Protein AF-A0A2V8ZW21-F1 (afdb_monomer_lite)

Foldseek 3Di:
DDDDPVVVLVVLCCLQPHVPDDPVVSCQQQDQDVVCDGPQWRWDADDPPAQNHRFIKTKDWDADPQGWIWIWIARNVVSDIDIDTDRDDDDCVCVVRQVSCVVRVHDGPDDDDDPVNVVVVVVVVVVVVCVVCVPVVVVVVVVVVVVVVVVVVVVVVVVVVVVPDD

Secondary structure (DSSP, 8-state):
----HHHHHHHHHHHHHSTTS-HHHHHHHTS--GGGB-SS-EEEEPPTTSTTTT-EEEEEEEEETTTEEEEEEEETTTTEEEEEEE-S-S--TTHHHHHHHHHTT----PPPPPHHHHHHHHHHHHHHHHHHTHHHHHHHHHHHHHHHHHHHHHHHHHHHHHS---

Structure (mmCIF, N/CA/C/O backbone):
data_AF-A0A2V8ZW21-F1
#
_entry.id   AF-A0A2V8ZW21-F1
#
loop_
_atom_site.group_PDB
_atom_site.id
_atom_site.type_symbol
_atom_site.label_atom_id
_atom_site.label_alt_id
_atom_site.label_comp_id
_atom_site.label_asym_id
_atom_site.label_entity_id
_atom_site.label_seq_id
_atom_site.pdbx_PDB_ins_code
_atom_site.Cartn_x
_atom_site.Cartn_y
_atom_site.Cartn_z
_atom_site.occupancy
_atom_site.B_iso_or_equiv
_atom_site.auth_seq_id
_atom_site.auth_comp_id
_atom_site.auth_asym_id
_atom_site.auth_atom_id
_atom_site.pdbx_PDB_model_num
ATOM 1 N N . MET A 1 1 ? 11.362 -5.529 14.390 1.00 86.69 1 MET A N 1
ATOM 2 C CA . MET A 1 1 ? 10.623 -6.806 14.263 1.00 86.69 1 MET A CA 1
ATOM 3 C C . MET A 1 1 ? 10.886 -7.349 12.868 1.00 86.69 1 MET A C 1
ATOM 5 O O . MET A 1 1 ? 10.946 -6.544 11.949 1.00 86.69 1 MET A O 1
ATOM 9 N N . TYR A 1 2 ? 11.059 -8.662 12.715 1.00 91.88 2 TYR A N 1
ATOM 10 C CA . TYR A 1 2 ? 11.074 -9.330 11.408 1.00 91.88 2 TYR A CA 1
ATOM 11 C C . TYR A 1 2 ? 9.772 -10.111 11.247 1.00 91.88 2 TYR A C 1
ATOM 13 O O . TYR A 1 2 ? 9.274 -10.661 12.228 1.00 91.88 2 TYR A O 1
ATOM 21 N N . SER A 1 3 ? 9.202 -10.111 10.046 1.00 95.31 3 SER A N 1
ATOM 22 C CA . SER A 1 3 ? 7.910 -10.736 9.760 1.00 95.31 3 SER A CA 1
ATOM 23 C C . SER A 1 3 ? 7.779 -11.037 8.262 1.00 95.31 3 SER A C 1
ATOM 25 O O . SER A 1 3 ? 8.655 -10.666 7.476 1.00 95.31 3 SER A O 1
ATOM 27 N N . SER A 1 4 ? 6.694 -11.701 7.874 1.00 96.94 4 SER A N 1
ATOM 28 C CA . SER A 1 4 ? 6.334 -12.024 6.491 1.00 96.94 4 SER A CA 1
ATOM 29 C C . SER A 1 4 ? 4.990 -11.392 6.102 1.00 96.94 4 SER A C 1
ATOM 31 O O . SER A 1 4 ? 4.248 -10.918 6.962 1.00 96.94 4 SER A O 1
ATOM 33 N N . ILE A 1 5 ? 4.643 -11.391 4.807 1.00 96.62 5 ILE A N 1
ATOM 34 C CA . ILE A 1 5 ? 3.313 -10.933 4.354 1.00 96.62 5 ILE A CA 1
ATOM 35 C C . ILE A 1 5 ? 2.206 -11.785 4.992 1.00 96.62 5 ILE A C 1
ATOM 37 O O . ILE A 1 5 ? 1.183 -11.246 5.403 1.00 96.62 5 ILE A O 1
ATOM 41 N N . GLU A 1 6 ? 2.420 -13.097 5.123 1.00 98.00 6 GLU A N 1
ATOM 42 C CA . GLU A 1 6 ? 1.452 -14.015 5.730 1.00 98.00 6 GLU A CA 1
ATOM 43 C C . GLU A 1 6 ? 1.248 -13.728 7.223 1.00 98.00 6 GLU A C 1
ATOM 45 O O . G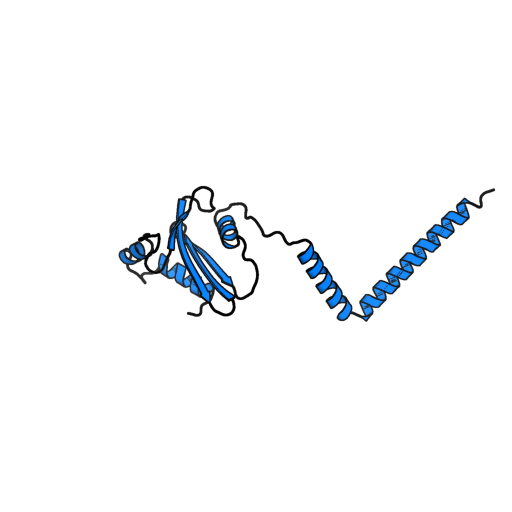LU A 1 6 ? 0.113 -13.688 7.696 1.00 98.00 6 GLU A O 1
ATOM 50 N N . ASP A 1 7 ? 2.327 -13.460 7.959 1.00 98.00 7 ASP A N 1
ATOM 51 C CA . ASP A 1 7 ? 2.244 -13.100 9.377 1.00 98.00 7 ASP A CA 1
ATOM 52 C C . ASP A 1 7 ? 1.548 -11.750 9.577 1.00 98.00 7 ASP A C 1
ATOM 54 O O . ASP A 1 7 ? 0.698 -11.623 10.457 1.00 98.00 7 ASP A O 1
ATOM 58 N N . LEU A 1 8 ? 1.852 -10.752 8.740 1.00 97.12 8 LEU A N 1
ATOM 59 C CA . LEU A 1 8 ? 1.181 -9.449 8.775 1.00 97.12 8 LEU A CA 1
ATOM 60 C C . LEU A 1 8 ? -0.299 -9.551 8.381 1.00 97.12 8 LEU A C 1
ATOM 62 O O . LEU A 1 8 ? -1.138 -8.853 8.952 1.00 97.12 8 LEU A O 1
ATOM 66 N N . TYR A 1 9 ? -0.645 -10.452 7.460 1.00 96.62 9 TYR A N 1
ATOM 67 C CA . TYR A 1 9 ? -2.034 -10.748 7.124 1.00 96.62 9 TYR A CA 1
ATOM 68 C C . TYR A 1 9 ? -2.759 -11.406 8.302 1.00 96.62 9 TYR A C 1
ATOM 70 O O . TYR A 1 9 ? -3.836 -10.959 8.693 1.00 96.62 9 TYR A O 1
ATOM 78 N N . ARG A 1 10 ? -2.150 -12.409 8.946 1.00 95.88 10 ARG A N 1
ATOM 79 C CA . ARG A 1 10 ? -2.690 -13.019 10.173 1.00 95.88 10 ARG A CA 1
ATOM 80 C C . ARG A 1 10 ? -2.824 -12.004 11.301 1.00 95.88 10 ARG A C 1
ATOM 82 O O . ARG A 1 10 ? -3.808 -12.045 12.029 1.00 95.88 10 ARG A O 1
ATOM 89 N N . TRP A 1 11 ? -1.883 -11.073 11.421 1.00 94.56 11 TRP A N 1
ATOM 90 C CA . TRP A 1 11 ? -1.960 -9.962 12.365 1.00 94.56 11 TRP A CA 1
ATOM 91 C C . TRP A 1 11 ? -3.151 -9.039 12.074 1.00 94.56 11 TRP A C 1
ATOM 93 O O . TRP A 1 11 ? -3.892 -8.697 12.994 1.00 94.56 11 TRP A O 1
ATOM 103 N N . ASN A 1 12 ? -3.405 -8.697 10.806 1.00 94.56 12 ASN A N 1
ATOM 104 C CA . ASN A 1 12 ? -4.609 -7.963 10.410 1.00 94.56 12 ASN A CA 1
ATOM 105 C C . ASN A 1 12 ? -5.891 -8.714 10.804 1.00 94.56 12 ASN A C 1
ATOM 107 O O . ASN A 1 12 ? -6.768 -8.135 11.443 1.00 94.56 12 ASN A O 1
ATOM 111 N N . GLN A 1 13 ? -5.967 -10.003 10.464 1.00 93.50 13 GLN A N 1
ATOM 112 C CA . GLN A 1 13 ? -7.111 -10.862 10.780 1.00 93.50 13 GLN A CA 1
ATOM 113 C C . GLN A 1 13 ? -7.327 -10.973 12.295 1.00 93.50 13 GLN A C 1
ATOM 115 O O . GLN A 1 13 ? -8.450 -10.883 12.779 1.00 93.50 13 GLN A O 1
ATOM 120 N N . ALA A 1 14 ? -6.247 -11.088 13.067 1.00 92.69 14 ALA A N 1
ATOM 121 C CA . ALA A 1 14 ? -6.280 -11.098 14.520 1.00 92.69 14 ALA A CA 1
ATOM 122 C C . ALA A 1 14 ? -6.820 -9.777 15.100 1.00 92.69 14 ALA A C 1
ATOM 124 O O . ALA A 1 14 ? -7.658 -9.799 16.002 1.00 92.69 14 ALA A O 1
ATOM 125 N N . LEU A 1 15 ? -6.404 -8.629 14.563 1.00 91.25 15 LEU A N 1
ATOM 126 C CA . LEU A 1 15 ? -6.907 -7.316 14.980 1.00 91.25 15 LEU A CA 1
ATOM 127 C C . LEU A 1 15 ? -8.403 -7.122 14.688 1.00 91.25 15 LEU A C 1
ATOM 129 O O . LEU A 1 15 ? -9.073 -6.409 15.438 1.00 91.25 15 LEU A O 1
ATOM 133 N N . THR A 1 16 ? -8.930 -7.732 13.621 1.00 89.31 16 THR A N 1
ATOM 134 C CA . THR A 1 16 ? -10.347 -7.607 13.240 1.00 89.31 16 THR A CA 1
ATOM 135 C C . THR A 1 16 ? -11.238 -8.659 13.899 1.00 89.31 16 THR A C 1
ATOM 137 O O . THR A 1 16 ? -12.297 -8.313 14.413 1.00 89.31 16 THR A O 1
ATOM 140 N N . HIS A 1 17 ? -10.830 -9.927 13.933 1.00 88.38 17 HIS A N 1
ATOM 141 C CA . HIS A 1 17 ? -11.749 -11.049 14.187 1.00 88.38 17 HIS A CA 1
ATOM 142 C C . HIS A 1 17 ? -11.465 -11.841 15.459 1.00 88.38 17 HIS A C 1
ATOM 144 O O . HIS A 1 17 ? -12.238 -12.728 15.810 1.00 88.38 17 HIS A O 1
ATOM 150 N N . SER A 1 18 ? -10.370 -11.554 16.163 1.00 84.12 18 SER A N 1
ATOM 151 C CA . SER A 1 18 ? -10.038 -12.265 17.398 1.00 84.12 18 SER A CA 1
ATOM 152 C C . SER A 1 18 ? -10.429 -11.488 18.656 1.00 84.12 18 SER A C 1
ATOM 154 O O . SER A 1 18 ? -10.635 -10.275 18.632 1.00 84.12 18 SER A O 1
ATOM 156 N N . ASN A 1 19 ? -10.417 -12.193 19.788 1.00 84.44 19 ASN A N 1
ATOM 157 C CA . ASN A 1 19 ? -10.577 -11.610 21.119 1.00 84.44 19 ASN A CA 1
ATOM 158 C C . ASN A 1 19 ? -9.233 -11.167 21.735 1.00 84.44 19 ASN A C 1
ATOM 160 O O . ASN A 1 19 ? -9.131 -11.064 22.956 1.00 84.44 19 ASN A O 1
ATOM 164 N N . LEU A 1 20 ? -8.190 -10.934 20.919 1.00 87.56 20 LEU A N 1
ATOM 165 C CA . LEU A 1 20 ? -6.885 -10.446 21.399 1.00 87.56 20 LEU A CA 1
ATOM 166 C C . LEU A 1 20 ? -7.005 -9.113 22.142 1.00 87.56 20 LEU A C 1
ATOM 168 O O . LEU A 1 20 ? -6.286 -8.878 23.110 1.00 87.56 20 LEU A O 1
ATOM 172 N N . PHE A 1 21 ? -7.928 -8.259 21.703 1.00 87.38 21 PHE A N 1
ATOM 173 C CA . PHE A 1 21 ? -8.252 -6.999 22.354 1.00 87.38 21 PHE A CA 1
ATOM 174 C C . PHE A 1 21 ? -9.744 -6.955 22.667 1.00 87.38 21 PHE A C 1
ATOM 176 O O . PHE A 1 21 ? -10.562 -7.467 21.901 1.00 87.38 21 PHE A O 1
ATOM 183 N N . SER A 1 22 ? -10.110 -6.308 23.777 1.00 90.81 22 SER A N 1
ATOM 184 C CA . SER A 1 22 ? -11.515 -5.990 24.028 1.00 90.81 22 SER A CA 1
ATOM 185 C C . SER A 1 22 ? -12.050 -5.088 22.914 1.00 90.81 22 SER A C 1
ATOM 187 O O . SER A 1 22 ? -11.302 -4.306 22.319 1.00 90.81 22 SER A O 1
ATOM 189 N N . GLU A 1 23 ? -13.353 -5.155 22.643 1.00 89.25 23 GLU A N 1
ATOM 190 C CA . GLU A 1 23 ? -13.975 -4.302 21.625 1.00 89.25 23 GLU A CA 1
ATOM 191 C C . GLU A 1 23 ? -13.733 -2.810 21.910 1.00 89.25 23 GLU A C 1
ATOM 193 O O . GLU A 1 23 ? -13.465 -2.036 20.992 1.00 89.25 23 GLU A O 1
ATOM 198 N N . GLU A 1 24 ? -13.761 -2.417 23.187 1.00 92.25 24 GLU A N 1
ATOM 199 C CA . GLU A 1 24 ? -13.469 -1.049 23.617 1.00 92.25 24 GLU A CA 1
ATOM 200 C C . GLU A 1 24 ? -12.032 -0.638 23.275 1.00 92.25 24 GLU A C 1
ATOM 202 O O . GLU A 1 24 ? -11.811 0.438 22.717 1.00 92.25 24 GLU A O 1
ATOM 207 N N . LEU A 1 25 ? -11.047 -1.496 23.559 1.00 91.62 25 LEU A N 1
ATOM 208 C CA . LEU A 1 25 ? -9.651 -1.204 23.245 1.00 91.62 25 LEU A CA 1
ATOM 209 C C . LEU A 1 25 ? -9.428 -1.154 21.732 1.00 91.62 25 LEU A C 1
ATOM 211 O O . LEU A 1 25 ? -8.783 -0.230 21.244 1.00 91.62 25 LEU A O 1
ATOM 215 N N . ARG A 1 26 ? -10.023 -2.084 20.979 1.00 89.62 26 ARG A N 1
ATOM 216 C CA . ARG A 1 26 ? -9.969 -2.086 19.513 1.00 89.62 26 ARG A CA 1
ATOM 217 C C . ARG A 1 26 ? -10.543 -0.798 18.925 1.00 89.62 26 ARG A C 1
ATOM 219 O O . ARG A 1 26 ? -9.919 -0.209 18.047 1.00 89.62 26 ARG A O 1
ATOM 226 N N . LYS A 1 27 ? -11.684 -0.321 19.440 1.00 90.31 27 LYS A N 1
ATOM 227 C CA . LYS A 1 27 ? -12.255 0.978 19.047 1.00 90.31 27 LYS A CA 1
ATOM 228 C C . LYS A 1 27 ? -11.280 2.115 19.322 1.00 90.31 27 LYS A C 1
ATOM 230 O O . LYS A 1 27 ? -11.076 2.938 18.439 1.00 90.31 27 LYS A O 1
ATOM 235 N N . LYS A 1 28 ? -10.632 2.147 20.491 1.00 92.31 28 LYS A N 1
ATOM 236 C CA . LYS A 1 28 ? -9.650 3.198 20.798 1.00 92.31 28 LYS A CA 1
ATOM 237 C C . LYS A 1 28 ? -8.424 3.147 19.875 1.00 92.31 28 LYS A C 1
ATOM 239 O O . LYS A 1 28 ? -8.005 4.202 19.421 1.00 92.31 28 LYS A O 1
ATOM 244 N N . ILE A 1 29 ? -7.900 1.958 19.545 1.00 91.44 29 ILE A N 1
ATOM 245 C CA . ILE A 1 29 ? -6.754 1.787 18.621 1.00 91.44 29 ILE A CA 1
ATOM 246 C C . ILE A 1 29 ? -7.045 2.379 17.238 1.00 91.44 29 ILE A C 1
ATOM 248 O O . ILE A 1 29 ? -6.163 2.992 16.642 1.00 91.44 29 ILE A O 1
ATOM 252 N N . PHE A 1 30 ? -8.270 2.211 16.734 1.00 91.31 30 PHE A N 1
ATOM 253 C CA . PHE A 1 30 ? -8.664 2.677 15.400 1.00 91.31 30 PHE A CA 1
ATOM 254 C C . PHE A 1 30 ? -9.544 3.932 15.427 1.00 91.31 30 PHE A C 1
ATOM 256 O O . PHE A 1 30 ? -10.207 4.243 14.444 1.00 91.31 30 PHE A O 1
ATOM 263 N N . THR A 1 31 ? -9.554 4.672 16.537 1.00 91.94 31 THR A N 1
ATOM 264 C CA . THR A 1 31 ? -10.132 6.019 16.577 1.00 91.94 31 THR A CA 1
ATOM 265 C C . THR A 1 31 ? -9.005 7.029 16.347 1.00 91.94 31 THR A C 1
ATOM 267 O O . THR A 1 31 ? -8.009 6.964 17.076 1.00 91.94 31 THR A O 1
ATOM 270 N N . PRO A 1 32 ? -9.128 7.946 15.367 1.00 92.81 32 PRO A N 1
ATOM 271 C CA . PRO A 1 32 ? -8.140 8.997 15.140 1.00 92.81 32 PRO A CA 1
ATOM 272 C C . PRO A 1 32 ? -7.906 9.825 16.407 1.00 92.81 32 PRO A C 1
ATOM 274 O O . PRO A 1 32 ? -8.857 10.299 17.033 1.00 92.81 32 PRO A O 1
ATOM 277 N N . GLY A 1 33 ? -6.639 9.980 16.791 1.00 90.75 33 GLY A N 1
ATOM 278 C CA . GLY A 1 33 ? -6.229 10.893 17.853 1.00 90.75 33 GLY A CA 1
ATOM 279 C C . GLY A 1 33 ? -5.815 12.257 17.302 1.00 90.75 33 GLY A C 1
ATOM 280 O O . GLY A 1 33 ? -6.259 12.691 16.239 1.00 90.75 33 GLY A O 1
ATOM 281 N N . LEU A 1 34 ? -4.951 12.959 18.035 1.00 91.62 34 LEU A N 1
ATOM 282 C CA . LEU A 1 34 ? -4.424 14.249 17.593 1.00 91.62 34 LEU A CA 1
ATOM 283 C C . LEU A 1 34 ? -3.520 14.062 16.363 1.00 91.62 34 LEU A C 1
ATOM 285 O O . LEU A 1 34 ? -2.573 13.280 16.407 1.00 91.62 34 LEU A O 1
ATOM 289 N N . GLY A 1 35 ? -3.796 14.805 15.287 1.00 91.12 35 GLY A N 1
ATOM 290 C CA . GLY A 1 35 ? -3.034 14.700 14.037 1.00 91.12 35 GLY A CA 1
ATOM 291 C C . GLY A 1 35 ? -3.174 13.333 13.366 1.00 91.12 35 GLY A C 1
ATOM 292 O O . GLY A 1 35 ? -2.206 12.840 12.797 1.00 91.12 35 GLY A O 1
ATOM 293 N N . ASP A 1 36 ? -4.345 12.705 13.510 1.00 95.25 36 ASP A N 1
ATOM 294 C CA . ASP A 1 36 ? -4.678 11.377 12.982 1.00 95.25 36 ASP A CA 1
ATOM 295 C C . ASP A 1 36 ? -3.848 10.225 13.572 1.00 95.25 36 ASP A C 1
ATOM 297 O O . ASP A 1 36 ? -4.013 9.070 13.189 1.00 95.25 36 ASP A O 1
ATOM 301 N N . TRP A 1 37 ? -2.988 10.493 14.556 1.00 94.94 37 TRP A N 1
ATOM 302 C CA . TRP A 1 37 ? -2.194 9.472 15.228 1.00 94.94 37 TRP A CA 1
ATOM 303 C C . TRP A 1 37 ? -2.949 8.871 16.412 1.00 94.94 37 TRP A C 1
ATOM 305 O O . TRP A 1 37 ? -3.405 9.584 17.308 1.00 94.94 37 TRP A O 1
ATOM 315 N N . SER A 1 38 ? -3.058 7.547 16.433 1.00 93.94 38 SER A N 1
ATOM 316 C CA . SER A 1 38 ? -3.674 6.775 17.514 1.00 93.94 38 SER A CA 1
ATOM 317 C C . SER A 1 38 ? -2.648 5.849 18.183 1.00 93.94 38 SER A C 1
ATOM 319 O O . SER A 1 38 ? -1.458 6.166 18.239 1.00 93.94 38 SER A O 1
ATOM 321 N N . TYR A 1 39 ? -3.068 4.704 18.724 1.00 93.31 39 TYR A N 1
ATOM 322 C CA . TYR A 1 39 ? -2.184 3.729 19.375 1.00 93.31 39 TYR A CA 1
ATOM 323 C C . TYR A 1 39 ? -1.291 2.981 18.373 1.00 93.31 39 TYR A C 1
ATOM 325 O O . TYR A 1 39 ? -1.464 1.787 18.132 1.00 93.31 39 TYR A O 1
ATOM 333 N N . GLY A 1 40 ? -0.318 3.693 17.801 1.00 91.88 40 GLY A N 1
ATOM 334 C CA . GLY A 1 40 ? 0.619 3.154 16.819 1.00 91.88 40 GLY A CA 1
ATOM 335 C C . GLY A 1 40 ? -0.023 2.927 15.453 1.00 91.88 40 GLY A C 1
ATOM 336 O O . GLY A 1 40 ? 0.305 1.948 14.799 1.00 91.88 40 GLY A O 1
ATOM 337 N N . TRP A 1 41 ? -0.948 3.795 15.046 1.00 95.81 41 TRP A N 1
ATOM 338 C CA . TRP A 1 41 ? -1.556 3.807 13.714 1.00 95.81 41 TRP A CA 1
ATOM 339 C C . TRP A 1 41 ? -1.848 5.250 13.311 1.00 95.81 41 TRP A C 1
ATOM 341 O O . TRP A 1 41 ? -2.318 6.029 14.142 1.00 95.81 41 TRP A O 1
ATOM 351 N N . PHE A 1 42 ? -1.621 5.590 12.044 1.00 96.25 42 PHE A N 1
ATOM 352 C CA . PHE A 1 42 ? -2.236 6.764 11.429 1.00 96.25 42 PHE A CA 1
ATOM 353 C C . PHE A 1 42 ? -3.629 6.369 10.948 1.00 96.25 42 PHE A C 1
ATOM 355 O O . PHE A 1 42 ? -3.758 5.491 10.101 1.00 96.25 42 PHE A O 1
ATOM 362 N N . VAL A 1 43 ? -4.673 6.972 11.502 1.00 96.69 43 VAL A N 1
ATOM 363 C CA . VAL A 1 43 ? -6.063 6.651 11.180 1.00 96.69 43 VAL A CA 1
ATOM 364 C C . VAL A 1 43 ? -6.713 7.864 10.538 1.00 96.69 43 VAL A C 1
ATOM 366 O O . VAL A 1 43 ? -6.943 8.870 11.200 1.00 96.69 43 VAL A O 1
ATOM 369 N N . THR A 1 44 ? -7.036 7.760 9.255 1.00 95.50 44 THR A N 1
ATOM 370 C CA . THR A 1 44 ? -7.602 8.856 8.463 1.00 95.50 44 THR A CA 1
ATOM 371 C C . THR A 1 44 ? -8.869 8.407 7.742 1.00 95.50 44 THR A C 1
ATOM 373 O O . THR A 1 44 ? -9.165 7.215 7.635 1.00 95.50 44 THR A O 1
ATOM 376 N N . ARG A 1 45 ? -9.653 9.370 7.246 1.00 93.94 45 ARG A N 1
ATOM 377 C CA . ARG A 1 45 ? -10.720 9.101 6.276 1.00 93.94 45 ARG A CA 1
ATOM 378 C C . ARG A 1 45 ? -10.218 9.482 4.892 1.00 93.94 45 ARG A C 1
ATOM 380 O O . ARG A 1 45 ? -9.702 10.586 4.717 1.00 93.94 45 ARG A O 1
ATOM 387 N N . ILE A 1 46 ? -10.376 8.588 3.920 1.00 93.00 46 ILE A N 1
ATOM 388 C CA . ILE A 1 46 ? -9.864 8.819 2.569 1.00 93.00 46 ILE A CA 1
ATOM 389 C C . ILE A 1 46 ? -10.558 10.034 1.951 1.00 93.00 46 ILE A C 1
ATOM 391 O O . ILE A 1 46 ? -11.789 10.136 1.933 1.00 93.00 46 ILE A O 1
ATOM 395 N N . ALA A 1 47 ? -9.743 10.953 1.437 1.00 92.75 47 ALA A N 1
ATOM 396 C CA . ALA A 1 47 ? -10.202 12.192 0.834 1.00 92.75 47 ALA A CA 1
ATOM 397 C C . ALA A 1 47 ? -10.977 11.961 -0.473 1.00 92.75 47 ALA A C 1
ATOM 399 O O . ALA A 1 47 ? -10.799 10.968 -1.181 1.00 92.75 47 ALA A O 1
ATOM 400 N N . ARG A 1 48 ? -11.806 12.947 -0.826 1.00 93.56 48 ARG A N 1
ATOM 401 C CA . ARG A 1 48 ? -12.576 12.940 -2.069 1.00 93.56 48 ARG A CA 1
ATOM 402 C C . ARG A 1 48 ? -11.680 12.822 -3.302 1.00 93.56 48 ARG A C 1
ATOM 404 O O . ARG A 1 48 ? -10.661 13.502 -3.401 1.00 93.56 48 ARG A O 1
ATOM 411 N N . GLY A 1 49 ? -12.091 11.989 -4.256 1.00 89.69 49 GLY A N 1
ATOM 412 C CA . GLY A 1 49 ? -11.370 11.749 -5.505 1.00 89.69 49 GLY A CA 1
ATOM 413 C C . GLY A 1 49 ? -10.217 10.745 -5.406 1.00 89.69 49 GLY A C 1
ATOM 414 O O . GLY A 1 49 ? -9.553 10.516 -6.416 1.00 89.69 49 GLY A O 1
ATOM 415 N N . GLN A 1 50 ? -9.977 10.134 -4.241 1.00 90.75 50 GLN A N 1
ATOM 416 C CA . GLN A 1 50 ? -9.024 9.030 -4.094 1.00 90.75 50 GLN A CA 1
ATOM 417 C C . GLN A 1 50 ? -9.732 7.661 -4.111 1.00 90.75 50 GLN A C 1
ATOM 419 O O . GLN A 1 50 ? -10.925 7.580 -3.802 1.00 90.75 50 GLN A O 1
ATOM 424 N N . PRO A 1 51 ? -9.039 6.569 -4.491 1.00 90.94 51 PRO A N 1
ATOM 425 C CA . PRO A 1 51 ? -9.590 5.222 -4.363 1.00 90.94 51 PRO A CA 1
ATOM 426 C C . PRO A 1 51 ? -9.968 4.913 -2.910 1.00 90.94 51 PRO A C 1
ATOM 428 O O . PRO A 1 51 ? -9.167 5.144 -2.013 1.00 90.94 51 PRO A O 1
ATOM 431 N N . GLY A 1 52 ? -11.187 4.417 -2.689 1.00 90.56 52 GLY A N 1
ATOM 432 C CA . GLY A 1 52 ? -11.728 4.196 -1.342 1.00 90.56 52 GLY A CA 1
ATOM 433 C C . GLY A 1 52 ? -12.252 5.461 -0.655 1.00 90.56 52 GLY A C 1
ATOM 434 O O . GLY A 1 52 ? -12.364 5.483 0.565 1.00 90.56 52 GLY A O 1
ATOM 435 N N . GLU A 1 53 ? -12.545 6.526 -1.416 1.00 93.50 53 GLU A N 1
ATOM 436 C CA . GLU A 1 53 ? -13.134 7.775 -0.913 1.00 93.50 53 GLU A CA 1
ATOM 437 C C . GLU A 1 53 ? -14.176 7.540 0.184 1.00 93.50 53 GLU A C 1
ATOM 439 O O . GLU A 1 53 ? -15.140 6.793 0.014 1.00 93.50 53 GLU A O 1
ATOM 444 N N . GLY A 1 54 ? -14.000 8.245 1.300 1.00 92.81 54 GLY A N 1
ATOM 445 C CA . GLY A 1 54 ? -14.917 8.185 2.423 1.00 92.81 54 GLY A CA 1
ATOM 446 C C . GLY A 1 54 ? -14.689 7.004 3.360 1.00 92.81 54 GLY A C 1
ATOM 447 O O . GLY A 1 54 ? -15.177 7.094 4.480 1.00 92.81 54 GLY A O 1
ATOM 448 N N . SER A 1 55 ? -13.926 5.971 2.998 1.00 93.25 55 SER A N 1
ATOM 449 C CA . SER A 1 55 ? -13.606 4.860 3.902 1.00 93.25 55 SER A CA 1
ATOM 450 C C . SER A 1 55 ? -12.590 5.263 4.972 1.00 93.25 55 SER A C 1
ATOM 452 O O . SER A 1 55 ? -11.721 6.115 4.751 1.00 93.25 55 SER A O 1
ATOM 454 N N . MET A 1 56 ? -12.695 4.649 6.152 1.00 93.94 56 MET A N 1
ATOM 455 C CA . MET A 1 56 ? -11.649 4.738 7.175 1.00 93.94 56 MET A CA 1
ATOM 456 C C . MET A 1 56 ? -10.435 3.892 6.773 1.00 93.94 56 MET A C 1
ATOM 458 O O . MET A 1 56 ? -10.568 2.725 6.407 1.00 93.94 56 MET A O 1
ATOM 462 N N . MET A 1 57 ? -9.248 4.471 6.908 1.00 95.38 57 MET A N 1
ATOM 463 C CA . MET A 1 57 ? -7.966 3.837 6.631 1.00 95.38 57 MET A CA 1
ATOM 464 C C . MET A 1 57 ? -7.089 3.899 7.881 1.00 95.38 57 MET A C 1
ATOM 466 O O . MET A 1 57 ? -6.953 4.963 8.480 1.00 95.38 57 MET A O 1
ATOM 470 N N . ALA A 1 58 ? -6.481 2.776 8.266 1.00 96.25 58 ALA A N 1
ATOM 471 C CA . ALA A 1 58 ? -5.478 2.719 9.328 1.00 96.25 58 ALA A CA 1
ATOM 472 C C . ALA A 1 58 ? -4.131 2.252 8.764 1.00 96.25 58 ALA A C 1
ATOM 474 O O . ALA A 1 58 ? -4.023 1.174 8.182 1.00 96.25 58 ALA A O 1
ATOM 475 N N . GLU A 1 59 ? -3.100 3.064 8.955 1.00 95.25 59 GLU A N 1
ATOM 476 C CA . GLU A 1 59 ? -1.803 2.950 8.304 1.00 95.25 59 GLU A CA 1
ATOM 477 C C . GLU A 1 59 ? -0.651 2.817 9.303 1.00 95.25 59 GLU A C 1
ATOM 479 O O . GLU A 1 59 ? -0.598 3.509 10.323 1.00 95.25 59 GLU A O 1
ATOM 484 N N . MET A 1 60 ? 0.318 1.969 8.957 1.00 94.62 60 MET A N 1
ATOM 485 C CA . MET A 1 60 ? 1.643 1.968 9.567 1.00 94.62 60 MET A CA 1
ATOM 486 C C . MET A 1 60 ? 2.728 1.758 8.505 1.00 94.62 60 MET A C 1
ATOM 488 O O . MET A 1 60 ? 2.600 0.900 7.628 1.00 94.62 60 MET A O 1
ATOM 492 N N . ARG A 1 61 ? 3.815 2.527 8.618 1.00 92.12 61 ARG A N 1
ATOM 493 C CA . ARG A 1 61 ? 5.015 2.447 7.774 1.00 92.12 61 ARG A CA 1
ATOM 494 C C . ARG A 1 61 ? 6.239 2.154 8.629 1.00 92.12 61 ARG A C 1
ATOM 496 O O . ARG A 1 61 ? 6.338 2.618 9.762 1.00 92.12 61 ARG A O 1
ATOM 503 N N . GLY A 1 62 ? 7.183 1.410 8.070 1.00 91.00 62 GLY A N 1
ATOM 504 C CA . GLY A 1 62 ? 8.472 1.143 8.688 1.00 91.00 62 GLY A CA 1
ATOM 505 C C . GLY A 1 62 ? 9.592 1.185 7.663 1.00 91.00 62 GLY A C 1
ATOM 506 O O . GLY A 1 62 ? 9.553 0.454 6.676 1.00 91.00 62 GLY A O 1
ATOM 507 N N . ASP A 1 63 ? 10.606 1.996 7.946 1.00 90.25 63 ASP A N 1
ATOM 508 C CA . ASP A 1 63 ? 11.845 2.092 7.179 1.00 90.25 63 ASP A CA 1
ATOM 509 C C . ASP A 1 63 ? 13.007 1.525 7.998 1.00 90.25 63 ASP A C 1
ATOM 511 O O . ASP A 1 63 ? 13.145 1.808 9.192 1.00 90.25 63 ASP A O 1
ATOM 515 N N . MET A 1 64 ? 13.863 0.722 7.365 1.00 89.38 64 MET A N 1
ATOM 516 C CA . MET A 1 64 ? 15.055 0.152 7.994 1.00 89.38 64 MET A CA 1
ATOM 517 C C . MET A 1 64 ? 16.305 0.270 7.104 1.00 89.38 64 MET A C 1
ATOM 519 O O . MET A 1 64 ? 16.202 0.315 5.871 1.00 89.38 64 MET A O 1
ATOM 523 N N . PRO A 1 65 ? 17.513 0.281 7.711 1.00 87.94 65 PRO A N 1
ATOM 524 C CA . PRO A 1 65 ? 18.778 0.265 6.978 1.00 87.94 65 PRO A CA 1
ATOM 525 C C . PRO A 1 65 ? 18.849 -0.876 5.961 1.00 87.94 65 PRO A C 1
ATOM 527 O O . PRO A 1 65 ? 18.338 -1.962 6.208 1.00 87.94 65 PRO A O 1
ATOM 530 N N . GLY A 1 66 ? 19.505 -0.638 4.824 1.00 85.88 66 GLY A N 1
ATOM 531 C CA . GLY A 1 66 ? 19.501 -1.582 3.699 1.00 85.88 66 GLY A CA 1
ATOM 532 C C . GLY A 1 66 ? 18.284 -1.440 2.780 1.00 85.88 66 GLY A C 1
ATOM 533 O O . GLY A 1 66 ? 18.061 -2.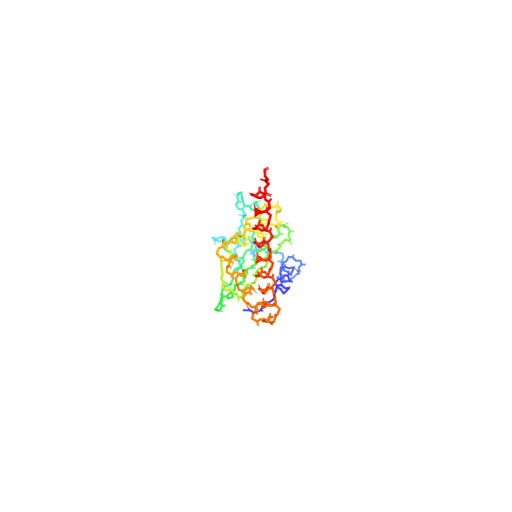302 1.936 1.00 85.88 66 GLY A O 1
ATOM 534 N N . ASN A 1 67 ? 17.528 -0.342 2.918 1.00 87.12 67 ASN A N 1
ATOM 535 C CA . ASN A 1 67 ? 16.366 -0.018 2.090 1.00 87.12 67 ASN A CA 1
ATOM 536 C C . ASN A 1 67 ? 15.252 -1.074 2.188 1.00 87.12 67 ASN A C 1
ATOM 538 O O . ASN A 1 67 ? 14.592 -1.418 1.201 1.00 87.12 67 ASN A O 1
ATOM 542 N N . PHE A 1 68 ? 15.068 -1.589 3.406 1.00 90.62 68 PHE A N 1
ATOM 543 C CA . PHE A 1 68 ? 13.897 -2.373 3.752 1.00 90.62 68 PHE A CA 1
ATOM 544 C C . PHE A 1 68 ? 12.758 -1.424 4.096 1.00 90.62 68 PHE A C 1
ATOM 546 O O . PHE A 1 68 ? 12.905 -0.564 4.963 1.00 90.62 68 PHE A O 1
ATOM 553 N N . PHE A 1 69 ? 11.630 -1.609 3.424 1.00 91.75 69 PHE A N 1
ATOM 554 C CA . PHE A 1 69 ? 10.412 -0.848 3.659 1.00 91.75 69 PHE A CA 1
ATOM 555 C C . PHE A 1 69 ? 9.257 -1.812 3.900 1.00 91.75 69 PHE A C 1
ATOM 557 O O . PHE A 1 69 ? 9.118 -2.818 3.196 1.00 91.75 69 PHE A O 1
ATOM 564 N N . ALA A 1 70 ? 8.442 -1.499 4.899 1.00 93.19 70 ALA A N 1
ATOM 565 C CA . ALA A 1 70 ? 7.226 -2.215 5.227 1.00 93.19 70 ALA A CA 1
ATOM 566 C C . ALA A 1 70 ? 6.068 -1.229 5.336 1.00 93.19 70 ALA A C 1
ATOM 568 O O . ALA A 1 70 ? 6.191 -0.165 5.943 1.00 93.19 70 ALA A O 1
ATOM 569 N N . TRP A 1 71 ? 4.930 -1.617 4.784 1.00 94.00 71 TRP A N 1
ATOM 570 C CA . TRP A 1 71 ? 3.721 -0.820 4.808 1.00 94.00 71 TRP A CA 1
ATOM 571 C C . TRP A 1 71 ? 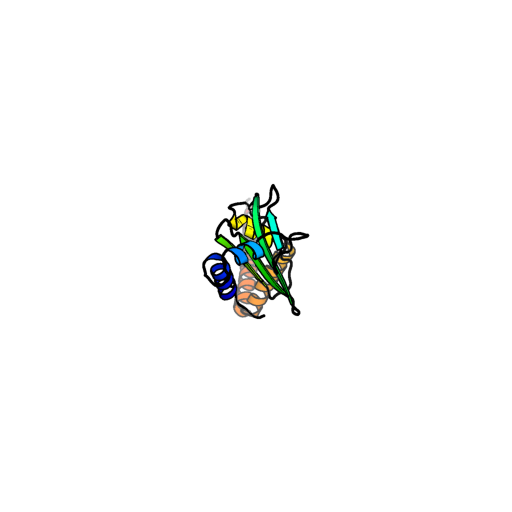2.511 -1.719 4.953 1.00 94.00 71 TRP A C 1
ATOM 573 O O . TRP A 1 71 ? 2.372 -2.709 4.231 1.00 94.00 71 TRP A O 1
ATOM 583 N N . ILE A 1 72 ? 1.653 -1.380 5.907 1.00 96.19 72 ILE A N 1
ATOM 584 C CA . ILE A 1 72 ? 0.376 -2.043 6.124 1.00 96.19 72 ILE A CA 1
ATOM 585 C C . ILE A 1 72 ? -0.721 -0.987 6.155 1.00 96.19 72 ILE A C 1
ATOM 587 O O . ILE A 1 72 ? -0.675 -0.038 6.942 1.00 96.19 72 ILE A O 1
ATOM 591 N N . LEU A 1 73 ? -1.703 -1.178 5.283 1.00 95.81 73 LEU A N 1
ATOM 592 C CA . LEU A 1 73 ? -2.870 -0.330 5.130 1.00 95.81 73 LEU A CA 1
ATOM 593 C C . LEU A 1 73 ? -4.112 -1.168 5.362 1.00 95.81 73 LEU A C 1
ATOM 595 O O . LEU A 1 73 ? -4.373 -2.112 4.621 1.00 95.81 73 LEU A O 1
ATOM 599 N N . ARG A 1 74 ? -4.857 -0.842 6.409 1.00 95.81 74 ARG A N 1
ATOM 600 C CA . ARG A 1 74 ? -6.071 -1.553 6.798 1.00 95.81 74 ARG A CA 1
ATOM 601 C C . ARG A 1 74 ? -7.284 -0.714 6.440 1.00 95.81 74 ARG A C 1
ATOM 603 O O . ARG A 1 74 ? -7.283 0.495 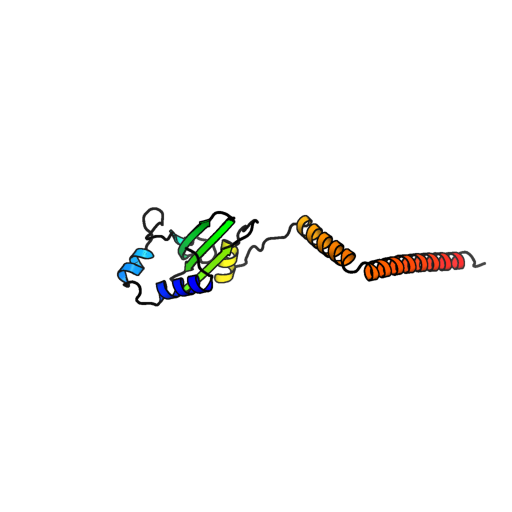6.679 1.00 95.81 74 ARG A O 1
ATOM 610 N N . TYR A 1 75 ? -8.327 -1.390 5.983 1.00 94.62 75 TYR A N 1
ATOM 611 C CA . TYR A 1 75 ? -9.642 -0.836 5.685 1.00 94.62 75 TYR A CA 1
ATOM 612 C C . TYR A 1 75 ? -10.686 -1.553 6.542 1.00 94.62 75 TYR A C 1
ATOM 614 O O . TYR A 1 75 ? -11.337 -2.491 6.082 1.00 94.62 75 TYR A O 1
ATOM 622 N N . PRO A 1 76 ? -10.822 -1.177 7.830 1.00 89.06 76 PRO A N 1
ATOM 623 C CA . PRO A 1 76 ? -11.595 -1.964 8.790 1.00 89.06 76 PRO A CA 1
ATOM 624 C C . PRO A 1 76 ? -13.081 -2.083 8.442 1.00 89.06 76 PRO A C 1
ATOM 626 O O . PRO A 1 76 ? -13.717 -3.052 8.837 1.00 89.06 76 PRO A O 1
ATOM 629 N N . GLU A 1 77 ? -13.635 -1.101 7.728 1.00 88.50 77 GLU A N 1
ATOM 630 C CA . GLU A 1 77 ? -15.038 -1.097 7.300 1.00 88.50 77 GLU A CA 1
ATOM 631 C C . GLU A 1 77 ? -15.315 -2.141 6.202 1.00 88.50 77 GLU A C 1
ATOM 633 O O . GLU A 1 77 ? -16.435 -2.636 6.105 1.00 88.50 77 GLU A O 1
ATOM 638 N N . GLN A 1 78 ? -14.308 -2.470 5.388 1.00 90.88 78 GLN A N 1
ATOM 639 C CA . GLN A 1 78 ? -14.398 -3.408 4.264 1.00 90.88 78 GLN A CA 1
ATOM 640 C C . GLN A 1 78 ? -13.766 -4.776 4.580 1.00 90.88 78 GLN A C 1
ATOM 642 O O . GLN A 1 78 ? -13.944 -5.720 3.822 1.00 90.88 78 GLN A O 1
ATOM 647 N N . ASP A 1 79 ? -13.058 -4.887 5.711 1.00 91.19 79 ASP A N 1
ATOM 648 C CA . ASP A 1 79 ? -12.189 -6.021 6.065 1.00 91.19 79 ASP A CA 1
ATOM 649 C C . ASP A 1 79 ? -11.072 -6.295 5.038 1.00 91.19 79 ASP A C 1
ATOM 651 O O . ASP A 1 79 ? -10.558 -7.407 4.912 1.00 91.19 79 ASP A O 1
ATOM 655 N N . ASP A 1 80 ? -10.638 -5.242 4.345 1.00 94.44 80 ASP A N 1
ATOM 656 C CA . ASP A 1 80 ? -9.556 -5.312 3.370 1.00 94.44 80 ASP A CA 1
ATOM 657 C C . ASP A 1 80 ? -8.216 -4.871 3.969 1.00 94.44 80 ASP A C 1
ATOM 659 O O . ASP A 1 80 ? -8.132 -4.065 4.907 1.00 94.44 80 ASP A O 1
ATOM 663 N N . VAL A 1 81 ? -7.124 -5.380 3.393 1.00 96.62 81 VAL A N 1
ATOM 664 C CA . VAL A 1 81 ? -5.766 -4.992 3.778 1.00 96.62 81 VAL A CA 1
ATOM 665 C C . VAL A 1 81 ? -4.817 -4.994 2.583 1.00 96.62 81 VAL A C 1
ATOM 667 O O . VAL A 1 81 ? -4.788 -5.928 1.783 1.00 96.62 81 VAL A O 1
ATOM 670 N N . ILE A 1 82 ? -3.987 -3.958 2.497 1.00 96.88 82 ILE A N 1
ATOM 671 C CA . ILE A 1 82 ? -2.845 -3.882 1.587 1.00 96.88 82 ILE A CA 1
ATOM 672 C C . ILE A 1 82 ? -1.574 -4.022 2.421 1.00 96.88 82 ILE A C 1
ATOM 674 O O . ILE A 1 82 ? -1.375 -3.298 3.395 1.00 96.88 82 ILE A O 1
ATOM 678 N N . ILE A 1 83 ? -0.702 -4.955 2.035 1.00 96.88 83 ILE A N 1
ATOM 679 C CA . ILE A 1 83 ? 0.587 -5.192 2.693 1.00 96.88 83 ILE A CA 1
ATOM 680 C C . ILE A 1 83 ? 1.681 -5.132 1.633 1.00 96.88 83 ILE A C 1
ATOM 682 O O . ILE A 1 83 ? 1.640 -5.867 0.647 1.00 96.88 83 ILE A O 1
ATOM 686 N N . VAL A 1 84 ? 2.679 -4.278 1.849 1.00 94.31 84 VAL A N 1
ATOM 687 C CA . VAL A 1 84 ? 3.838 -4.134 0.963 1.00 94.31 84 VAL A CA 1
ATOM 688 C C . VAL A 1 84 ? 5.111 -4.318 1.772 1.00 94.31 84 VAL A C 1
ATOM 690 O O . VAL A 1 84 ? 5.351 -3.601 2.740 1.00 94.31 84 VAL A O 1
ATOM 693 N N . LEU A 1 85 ? 5.945 -5.263 1.339 1.00 93.69 85 LEU A N 1
ATOM 694 C CA . LEU A 1 85 ? 7.313 -5.437 1.817 1.00 93.69 85 LEU A CA 1
ATOM 695 C C . LEU A 1 85 ? 8.274 -5.222 0.652 1.00 93.69 85 LEU A C 1
ATOM 697 O O . LEU A 1 85 ? 8.049 -5.718 -0.453 1.00 93.69 85 LEU A O 1
ATOM 701 N N . ARG A 1 86 ? 9.360 -4.498 0.901 1.00 89.44 86 ARG A N 1
ATOM 702 C CA . ARG A 1 86 ? 10.359 -4.152 -0.107 1.00 89.44 86 ARG A CA 1
ATOM 703 C C . ARG A 1 86 ? 11.763 -4.308 0.460 1.00 89.44 86 ARG A C 1
ATOM 705 O O . ARG A 1 86 ? 12.004 -3.975 1.613 1.00 89.44 86 ARG A O 1
ATOM 712 N N . ASN A 1 87 ? 12.681 -4.776 -0.383 1.00 90.56 87 ASN A N 1
ATOM 713 C CA . ASN A 1 87 ? 14.085 -5.035 -0.052 1.00 90.56 87 ASN A CA 1
ATOM 714 C C . ASN A 1 87 ? 15.064 -4.606 -1.170 1.00 90.56 87 ASN A C 1
ATOM 716 O O . ASN A 1 87 ? 16.123 -5.207 -1.330 1.00 90.56 87 ASN A O 1
ATOM 720 N N . GLY A 1 88 ? 14.710 -3.613 -1.991 1.00 83.38 88 GLY A N 1
ATOM 721 C CA . GLY A 1 88 ? 15.524 -3.219 -3.148 1.00 83.38 88 GLY A CA 1
ATOM 722 C C . GLY A 1 88 ? 15.339 -1.762 -3.545 1.00 83.38 88 GLY A C 1
ATOM 723 O O . GLY A 1 88 ? 14.287 -1.186 -3.301 1.00 83.38 88 GLY A O 1
ATOM 724 N N . TYR A 1 89 ? 16.357 -1.141 -4.139 1.00 74.44 89 TYR A N 1
ATOM 725 C CA . TYR A 1 89 ? 16.340 0.264 -4.578 1.00 74.44 89 TYR A CA 1
ATOM 726 C C . TYR A 1 89 ? 15.472 0.475 -5.831 1.00 74.44 89 TYR A C 1
ATOM 728 O O . TYR A 1 89 ? 15.263 -0.451 -6.606 1.00 74.44 89 TYR A O 1
ATOM 736 N N . GLY A 1 90 ? 14.913 1.678 -6.001 1.00 70.12 90 GLY A N 1
ATOM 737 C CA . GLY A 1 90 ? 13.974 1.998 -7.088 1.00 70.12 90 GLY A CA 1
ATOM 738 C C . GLY A 1 90 ? 12.824 2.915 -6.664 1.00 70.12 90 GLY A C 1
ATOM 739 O O . GLY A 1 90 ? 12.532 3.047 -5.474 1.00 70.12 90 GLY A O 1
ATOM 740 N N . SER A 1 91 ? 12.183 3.560 -7.636 1.00 66.69 91 SER A N 1
ATOM 741 C CA . SER A 1 91 ? 10.991 4.370 -7.384 1.00 66.69 91 SER A CA 1
ATOM 742 C C . SER A 1 91 ? 9.782 3.463 -7.163 1.00 66.69 91 SER A C 1
ATOM 744 O O . SER A 1 91 ? 9.491 2.598 -7.986 1.00 66.69 91 SER A O 1
ATOM 746 N N . THR A 1 92 ? 9.068 3.667 -6.060 1.00 67.56 92 THR A N 1
ATOM 747 C CA . THR A 1 92 ? 7.746 3.078 -5.805 1.00 67.56 92 THR A CA 1
ATOM 748 C C . THR A 1 92 ? 6.645 4.065 -6.172 1.00 67.56 92 THR A C 1
ATOM 750 O O . THR A 1 92 ? 5.601 4.084 -5.520 1.00 67.56 92 THR A O 1
ATOM 753 N N . GLU A 1 93 ? 6.895 4.930 -7.165 1.00 67.50 93 GLU A N 1
ATOM 754 C CA . GLU A 1 93 ? 5.982 6.009 -7.531 1.00 67.50 93 GLU A CA 1
ATOM 755 C C . GLU A 1 93 ? 4.559 5.474 -7.650 1.00 67.50 93 GLU A C 1
ATOM 757 O O . GLU A 1 93 ? 4.267 4.598 -8.467 1.00 67.50 93 GLU A O 1
ATOM 762 N N . ARG A 1 94 ? 3.683 5.984 -6.782 1.00 81.12 94 ARG A N 1
ATOM 763 C CA . ARG A 1 94 ? 2.254 5.667 -6.768 1.00 81.12 94 ARG A CA 1
ATOM 764 C C . ARG A 1 94 ? 1.918 4.185 -6.565 1.00 81.12 94 ARG A C 1
ATOM 766 O O . ARG A 1 94 ? 0.759 3.835 -6.748 1.00 81.12 94 ARG A O 1
ATOM 773 N N . LEU A 1 95 ? 2.856 3.323 -6.145 1.00 87.25 95 LEU A N 1
ATOM 774 C CA . LEU A 1 95 ? 2.574 1.907 -5.848 1.00 87.25 95 LEU A CA 1
ATOM 775 C C . LEU A 1 95 ? 1.383 1.788 -4.895 1.00 87.25 95 LEU A C 1
ATOM 777 O O . LEU A 1 95 ? 0.434 1.065 -5.170 1.00 87.25 95 LEU A O 1
ATOM 781 N N . GLU A 1 96 ? 1.422 2.573 -3.824 1.00 84.38 96 GLU A N 1
ATOM 782 C CA . GLU A 1 96 ? 0.372 2.675 -2.818 1.00 84.38 96 GLU A CA 1
ATOM 783 C C . GLU A 1 96 ? -0.986 3.016 -3.441 1.00 84.38 96 GLU A C 1
ATOM 785 O O . GLU A 1 96 ? -1.936 2.247 -3.340 1.00 84.38 96 GLU A O 1
ATOM 790 N N . GLN A 1 97 ? -1.050 4.133 -4.168 1.00 87.00 97 GLN A N 1
ATOM 791 C CA . GLN A 1 97 ? -2.264 4.619 -4.830 1.00 87.00 97 GLN A CA 1
ATOM 792 C C . GLN A 1 97 ? -2.788 3.640 -5.886 1.00 87.00 97 GLN A C 1
ATOM 794 O O . GLN A 1 97 ? -3.995 3.526 -6.068 1.00 87.00 97 GLN A O 1
ATOM 799 N N . ASN A 1 98 ? -1.899 2.928 -6.580 1.00 91.94 98 ASN A N 1
ATOM 800 C CA . ASN A 1 98 ? -2.259 1.943 -7.594 1.00 91.94 98 ASN A CA 1
ATOM 801 C C . ASN A 1 98 ? -2.832 0.669 -6.976 1.00 91.94 98 ASN A C 1
ATOM 803 O O . ASN A 1 98 ? -3.799 0.136 -7.505 1.00 91.94 98 ASN A O 1
ATOM 807 N N . LEU A 1 99 ? -2.271 0.195 -5.860 1.00 94.00 99 LEU A N 1
ATOM 808 C CA . LEU A 1 99 ? -2.833 -0.939 -5.126 1.00 94.00 99 LEU A CA 1
ATOM 809 C C . LEU A 1 99 ? -4.202 -0.585 -4.540 1.00 94.00 99 LEU A C 1
ATOM 811 O O . LEU A 1 99 ? -5.123 -1.384 -4.656 1.00 94.00 99 LEU A O 1
ATOM 815 N N . GLN A 1 100 ? -4.363 0.626 -3.999 1.00 93.06 100 GLN A N 1
ATOM 816 C CA . GLN A 1 100 ? -5.674 1.122 -3.568 1.00 93.06 100 GLN A CA 1
ATOM 817 C C . GLN A 1 100 ? -6.647 1.236 -4.746 1.00 93.06 100 GLN A C 1
ATOM 819 O O . GLN A 1 100 ? -7.802 0.847 -4.626 1.00 93.06 100 GLN A O 1
ATOM 824 N N . ALA A 1 101 ? -6.189 1.729 -5.901 1.00 94.25 101 ALA A N 1
ATOM 825 C CA . ALA A 1 101 ? -7.013 1.788 -7.102 1.00 94.25 101 ALA A CA 1
ATOM 826 C C . ALA A 1 101 ? -7.507 0.398 -7.510 1.00 94.25 101 ALA A C 1
ATOM 828 O O . ALA A 1 101 ? -8.700 0.236 -7.722 1.00 94.25 101 ALA A O 1
ATOM 829 N N . ILE A 1 102 ? -6.627 -0.606 -7.528 1.00 94.88 102 ILE A N 1
ATOM 830 C CA . ILE A 1 102 ? -7.003 -1.995 -7.817 1.00 94.88 102 ILE A CA 1
ATOM 831 C C . ILE A 1 102 ? -7.998 -2.526 -6.778 1.00 94.88 102 ILE A C 1
ATOM 833 O O . ILE A 1 102 ? -8.998 -3.116 -7.164 1.00 94.88 102 ILE A O 1
ATOM 837 N N . LEU A 1 103 ? -7.746 -2.303 -5.483 1.00 95.19 103 LEU A N 1
ATOM 838 C CA . LEU A 1 103 ? -8.615 -2.781 -4.403 1.00 95.19 103 LEU A CA 1
ATOM 839 C C . LEU A 1 103 ? -10.035 -2.200 -4.491 1.00 95.19 103 LEU A C 1
ATOM 841 O O . LEU A 1 103 ? -11.000 -2.900 -4.217 1.00 95.19 103 LEU A O 1
ATOM 845 N N . PHE A 1 104 ? -10.161 -0.931 -4.885 1.00 94.31 104 PHE A N 1
ATOM 846 C CA . PHE A 1 104 ? -11.439 -0.218 -4.975 1.00 94.31 104 PHE A CA 1
ATOM 847 C C . PHE A 1 104 ? -11.976 -0.090 -6.412 1.00 94.31 104 PHE A C 1
ATOM 849 O O . PHE A 1 104 ? -12.716 0.856 -6.700 1.00 94.31 104 PHE A O 1
ATOM 856 N N . ASP A 1 105 ? -11.581 -0.990 -7.320 1.00 94.06 105 ASP A N 1
ATOM 857 C CA . ASP A 1 105 ? -12.041 -1.049 -8.718 1.00 94.06 105 ASP A CA 1
ATOM 858 C C . ASP A 1 105 ? -11.940 0.293 -9.482 1.00 94.06 105 ASP A C 1
ATOM 860 O O . ASP A 1 105 ? -12.805 0.688 -10.269 1.00 94.06 105 ASP A O 1
ATOM 864 N N . ARG A 1 106 ? -10.853 1.033 -9.249 1.00 93.69 106 ARG A N 1
ATOM 865 C CA . ARG A 1 106 ? -10.463 2.251 -9.974 1.00 93.69 106 ARG A CA 1
ATOM 866 C C . ARG A 1 106 ? -9.309 1.965 -10.928 1.00 93.69 106 ARG A C 1
ATOM 868 O O . ARG A 1 106 ? -8.516 1.052 -10.728 1.00 93.69 106 ARG A O 1
ATOM 875 N N . GLU A 1 107 ? -9.166 2.806 -11.947 1.00 92.88 107 GLU A N 1
ATOM 876 C CA . GLU A 1 107 ? -8.078 2.684 -12.918 1.00 92.88 107 GLU A CA 1
ATOM 877 C C . GLU A 1 107 ? -6.711 3.036 -12.283 1.00 92.88 107 GLU A C 1
ATOM 879 O O . GLU A 1 107 ? -6.502 4.181 -11.856 1.00 92.88 107 GLU A O 1
ATOM 884 N N . PRO A 1 108 ? -5.757 2.084 -12.203 1.00 91.88 108 PRO A N 1
ATOM 885 C CA . PRO A 1 108 ? -4.434 2.350 -11.655 1.00 91.88 108 PRO A CA 1
ATOM 886 C C . PRO A 1 108 ? -3.557 3.091 -12.670 1.00 91.88 108 PRO A C 1
ATOM 888 O O . PRO A 1 10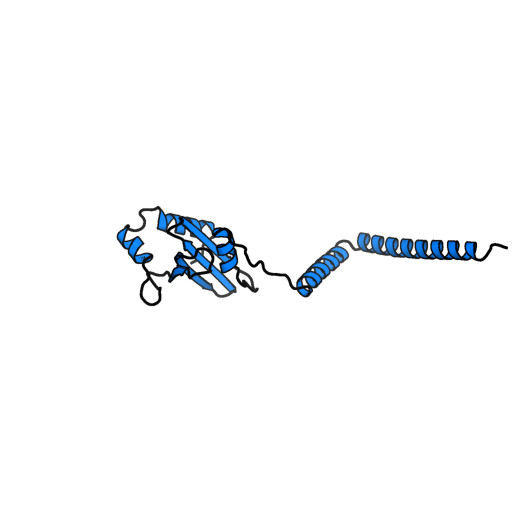8 ? -3.545 2.802 -13.866 1.00 91.88 108 PRO A O 1
ATOM 891 N N . HIS A 1 109 ? -2.726 4.004 -12.178 1.00 86.88 109 HIS A N 1
ATOM 892 C CA . HIS A 1 109 ? -1.713 4.683 -12.979 1.00 86.88 109 HIS A CA 1
ATOM 893 C C . HIS A 1 109 ? -0.438 3.844 -13.021 1.00 86.88 109 HIS A C 1
ATOM 895 O O . HIS A 1 109 ? 0.524 4.104 -12.294 1.00 86.88 109 HIS A O 1
ATOM 901 N N . LEU A 1 110 ? -0.438 2.809 -13.860 1.00 79.88 110 LEU A N 1
ATOM 902 C CA . LEU A 1 110 ? 0.697 1.898 -13.967 1.00 79.88 110 LEU A CA 1
ATOM 903 C C . LEU A 1 110 ? 1.977 2.647 -14.380 1.00 79.88 110 LEU A C 1
ATOM 905 O O . LEU A 1 110 ? 1.934 3.489 -15.286 1.00 79.88 110 LEU A O 1
ATOM 909 N N . PRO A 1 111 ? 3.125 2.338 -13.749 1.00 74.25 111 PRO A N 1
ATOM 910 C CA . PRO A 1 111 ? 4.383 2.975 -14.097 1.00 74.25 111 PRO A CA 1
ATOM 911 C C . PRO A 1 111 ? 4.715 2.688 -15.564 1.00 74.25 111 PRO A C 1
ATOM 913 O O . PRO A 1 111 ? 4.731 1.537 -16.009 1.00 74.25 111 PRO A O 1
ATOM 916 N N . ARG A 1 112 ? 4.991 3.745 -16.330 1.00 73.69 112 ARG A N 1
ATOM 917 C CA . ARG A 1 112 ? 5.495 3.610 -17.699 1.00 73.69 112 ARG A CA 1
ATOM 918 C C . ARG A 1 112 ? 7.000 3.414 -17.639 1.00 73.69 112 ARG A C 1
ATOM 920 O O . ARG A 1 112 ? 7.703 4.207 -17.021 1.00 73.69 112 ARG A O 1
ATOM 927 N N . ARG A 1 113 ? 7.500 2.371 -18.300 1.00 71.44 113 ARG A N 1
ATOM 928 C CA . ARG A 1 113 ? 8.946 2.200 -18.469 1.00 71.44 113 ARG A CA 1
ATOM 929 C C . ARG A 1 113 ? 9.477 3.278 -19.403 1.00 71.44 113 ARG A C 1
ATOM 931 O O . ARG A 1 113 ? 8.867 3.545 -20.440 1.00 71.44 113 ARG A O 1
ATOM 938 N N . SER A 1 114 ? 10.620 3.863 -19.056 1.00 81.38 114 SER A N 1
ATOM 939 C CA . SER A 1 114 ? 11.323 4.750 -19.976 1.00 81.38 114 SER A CA 1
ATOM 940 C C . SER A 1 114 ? 11.758 3.959 -21.217 1.00 81.38 114 SER A C 1
ATOM 942 O O . SER A 1 114 ? 12.181 2.806 -21.082 1.00 81.38 114 SER A O 1
ATOM 944 N N . PRO A 1 115 ? 11.727 4.552 -22.425 1.00 81.00 115 PRO A N 1
ATOM 945 C CA . PRO A 1 115 ? 12.339 3.945 -23.605 1.00 81.00 115 PRO A CA 1
ATOM 946 C C . PRO A 1 115 ? 13.799 3.531 -23.370 1.00 81.00 115 PRO A C 1
ATOM 948 O O . PRO A 1 115 ? 14.239 2.515 -23.903 1.00 81.00 115 PRO A O 1
ATOM 951 N N . LEU A 1 116 ? 14.530 4.278 -22.531 1.00 79.19 116 LEU A N 1
ATOM 952 C CA . LEU A 1 116 ? 15.907 3.957 -22.150 1.00 79.19 116 LEU A CA 1
ATOM 953 C C . LEU A 1 116 ? 15.993 2.675 -21.315 1.00 79.19 116 LEU A C 1
ATOM 955 O O . LEU A 1 116 ? 16.867 1.852 -21.574 1.00 79.19 116 LEU A O 1
ATOM 959 N N . ASP A 1 117 ? 15.066 2.462 -20.379 1.00 80.19 117 ASP A N 1
ATOM 960 C CA . ASP A 1 117 ? 15.028 1.239 -19.565 1.00 80.19 117 ASP A CA 1
ATOM 961 C C . ASP A 1 117 ? 14.707 0.015 -20.427 1.00 80.19 117 ASP A C 1
ATOM 963 O O . ASP A 1 117 ? 15.297 -1.053 -20.259 1.00 80.19 117 ASP A O 1
ATOM 967 N N . ILE A 1 118 ? 13.796 0.174 -21.393 1.00 81.94 118 ILE A N 1
ATOM 968 C CA . ILE A 1 118 ? 13.457 -0.880 -22.355 1.00 81.94 118 ILE A CA 1
ATOM 969 C C . ILE A 1 118 ? 14.678 -1.207 -23.221 1.00 81.94 118 ILE A C 1
ATOM 971 O O . ILE A 1 118 ? 15.032 -2.378 -23.359 1.00 81.94 118 ILE A O 1
ATOM 975 N N . ALA A 1 119 ? 15.347 -0.191 -23.773 1.00 82.75 119 ALA A N 1
ATOM 976 C CA . ALA A 1 119 ? 16.541 -0.375 -24.593 1.00 82.75 119 ALA A CA 1
ATOM 977 C C . ALA A 1 119 ? 17.679 -1.038 -23.805 1.00 82.75 119 ALA A C 1
ATOM 979 O O . ALA A 1 119 ? 18.313 -1.966 -24.309 1.00 82.75 119 ALA A O 1
ATOM 980 N N . ALA A 1 120 ? 17.897 -0.621 -22.555 1.00 78.56 120 ALA A N 1
ATOM 981 C CA . ALA A 1 120 ? 18.876 -1.228 -21.665 1.00 78.56 120 ALA A CA 1
ATOM 982 C C . ALA A 1 120 ? 18.554 -2.704 -21.406 1.00 78.56 120 ALA A C 1
ATOM 984 O O . ALA A 1 120 ? 19.434 -3.547 -21.561 1.00 78.56 120 ALA A O 1
ATOM 985 N N . GLN A 1 121 ? 17.297 -3.042 -21.096 1.00 80.12 121 GLN A N 1
ATOM 986 C CA . GLN A 1 121 ? 16.879 -4.424 -20.857 1.00 80.12 121 GLN A CA 1
ATOM 987 C C . GLN A 1 121 ? 17.046 -5.302 -22.106 1.00 80.12 121 GLN A C 1
ATOM 989 O O . GLN A 1 121 ? 17.602 -6.397 -22.017 1.00 80.12 121 GLN A O 1
ATOM 994 N N . VAL A 1 122 ? 16.608 -4.826 -23.275 1.00 79.50 122 VAL A N 1
ATOM 995 C CA . VAL A 1 122 ? 16.757 -5.553 -24.546 1.00 79.50 122 VAL A CA 1
ATOM 996 C C . VAL A 1 122 ? 18.232 -5.733 -24.898 1.00 79.50 122 VAL A C 1
ATOM 998 O O . VAL A 1 122 ? 18.638 -6.835 -25.270 1.00 79.50 122 VAL A O 1
ATOM 1001 N N . GLY A 1 123 ? 19.049 -4.690 -24.734 1.00 77.62 123 GLY A N 1
ATOM 1002 C CA . GLY A 1 123 ? 20.492 -4.751 -24.953 1.00 77.62 123 GLY A CA 1
ATOM 1003 C C . GLY A 1 123 ? 21.168 -5.780 -24.048 1.00 77.62 123 GLY A C 1
ATOM 1004 O O . GLY A 1 123 ? 21.914 -6.627 -24.535 1.00 77.62 123 GLY A O 1
ATOM 1005 N N . TRP A 1 124 ? 20.846 -5.776 -22.753 1.00 74.38 124 TRP A N 1
ATOM 1006 C CA . TRP A 1 124 ? 21.410 -6.711 -21.773 1.00 74.38 124 TRP A CA 1
ATOM 1007 C C . TRP A 1 124 ? 21.039 -8.169 -22.065 1.00 74.38 124 TRP A C 1
ATOM 1009 O O . TRP A 1 124 ? 21.902 -9.048 -22.050 1.00 74.38 124 TRP A O 1
ATOM 1019 N N . VAL A 1 125 ? 19.767 -8.431 -22.384 1.00 71.56 125 VAL A N 1
ATOM 1020 C CA . VAL A 1 125 ? 19.290 -9.774 -22.752 1.00 71.56 125 VAL A CA 1
ATOM 1021 C C . VAL A 1 125 ? 19.966 -10.255 -24.035 1.00 71.56 125 VAL A C 1
ATOM 1023 O O . VAL A 1 125 ? 20.441 -11.389 -24.088 1.00 71.56 125 VAL A O 1
ATOM 1026 N N . SER A 1 126 ? 20.070 -9.386 -25.043 1.00 77.25 126 SER A N 1
ATOM 1027 C CA . SER A 1 126 ? 20.677 -9.726 -26.333 1.00 77.25 126 SER A CA 1
ATOM 1028 C C . SER A 1 126 ? 22.164 -10.048 -26.188 1.00 77.25 126 SER A C 1
ATOM 1030 O O . SER A 1 126 ? 22.625 -11.062 -26.707 1.00 77.25 126 SER A O 1
ATOM 1032 N N . VAL A 1 127 ? 22.914 -9.238 -25.435 1.00 79.00 127 VAL A N 1
ATOM 1033 C CA . VAL A 1 127 ? 24.348 -9.464 -25.199 1.00 79.00 127 VAL A CA 1
ATOM 1034 C C . VAL A 1 127 ? 24.578 -10.759 -24.423 1.00 79.00 127 VAL A C 1
ATOM 1036 O O . VAL A 1 127 ? 25.380 -11.583 -24.859 1.00 79.00 127 VAL A O 1
ATOM 1039 N N . ASN A 1 128 ? 23.851 -10.997 -23.329 1.00 80.19 128 ASN A N 1
ATOM 1040 C CA . ASN A 1 128 ? 24.014 -12.228 -22.552 1.00 80.19 128 ASN A CA 1
ATOM 1041 C C . ASN A 1 128 ? 23.650 -13.474 -23.359 1.00 80.19 128 ASN A C 1
ATOM 1043 O O . ASN A 1 128 ? 24.347 -14.485 -23.278 1.00 80.19 128 ASN A O 1
ATOM 1047 N N . TRP A 1 129 ? 22.601 -13.404 -24.179 1.00 84.25 129 TRP A N 1
ATOM 1048 C CA . TRP A 1 129 ? 22.229 -14.509 -25.054 1.00 84.25 129 TRP A CA 1
ATOM 1049 C C . TRP A 1 129 ? 23.310 -14.796 -26.104 1.00 84.25 129 TRP A C 1
ATOM 1051 O O . TRP A 1 129 ? 23.676 -15.957 -26.291 1.00 84.25 129 TRP A O 1
ATOM 1061 N N . ILE A 1 130 ? 23.875 -13.755 -26.730 1.00 82.56 130 ILE A N 1
ATOM 1062 C CA . ILE A 1 130 ? 24.984 -13.870 -27.693 1.00 82.56 130 ILE A CA 1
ATOM 1063 C C . ILE A 1 130 ? 26.218 -14.496 -27.036 1.00 82.56 130 ILE A C 1
ATOM 1065 O O . ILE A 1 130 ? 26.836 -15.388 -27.622 1.00 82.56 130 ILE A O 1
ATOM 1069 N N . VAL A 1 131 ? 26.565 -14.053 -25.824 1.00 84.56 131 VAL A N 1
ATOM 1070 C CA . VAL A 1 131 ? 27.707 -14.569 -25.056 1.00 84.56 131 VAL A CA 1
ATOM 1071 C C . VAL A 1 131 ? 27.488 -16.026 -24.647 1.00 84.56 131 VAL A C 1
ATOM 1073 O O . VAL A 1 131 ? 28.419 -16.822 -24.746 1.00 84.56 131 VAL A O 1
ATOM 1076 N N . ALA A 1 132 ? 26.272 -16.403 -24.246 1.00 88.56 132 ALA A N 1
ATOM 1077 C CA . ALA A 1 132 ? 25.935 -17.779 -23.886 1.00 88.56 132 ALA A CA 1
ATOM 1078 C C . ALA A 1 132 ? 25.865 -18.722 -25.105 1.00 88.56 132 ALA A C 1
ATOM 1080 O O . ALA A 1 132 ? 26.180 -19.902 -24.987 1.00 88.56 132 ALA A O 1
ATOM 1081 N N . HIS A 1 133 ? 25.505 -18.210 -26.288 1.00 87.69 133 HIS A N 1
ATOM 1082 C CA . HIS A 1 133 ? 25.271 -19.003 -27.503 1.00 87.69 133 HIS A CA 1
ATOM 1083 C C . HIS A 1 133 ? 26.170 -18.572 -28.671 1.00 87.69 133 HIS A C 1
ATOM 1085 O O . HIS A 1 133 ? 25.697 -18.375 -29.791 1.00 87.69 133 HIS A O 1
ATOM 1091 N N . ARG A 1 134 ? 27.482 -18.440 -28.435 1.00 86.56 134 ARG A N 1
ATOM 1092 C CA . ARG A 1 134 ? 28.459 -17.899 -29.411 1.00 86.56 134 ARG A CA 1
ATOM 1093 C C . ARG A 1 134 ? 28.436 -18.591 -30.776 1.00 86.56 134 ARG A C 1
ATOM 1095 O O . ARG A 1 134 ? 28.611 -17.936 -31.801 1.00 86.56 134 ARG A O 1
ATOM 1102 N N . PHE A 1 135 ? 28.226 -19.908 -30.801 1.00 90.62 135 PHE A N 1
ATOM 1103 C CA . PHE A 1 135 ? 28.144 -20.670 -32.050 1.00 90.62 135 PHE A CA 1
ATOM 1104 C C . PHE A 1 135 ? 26.871 -20.334 -32.841 1.00 90.62 135 PHE A C 1
ATOM 1106 O O . PHE A 1 135 ? 26.939 -20.018 -34.027 1.00 90.62 135 PHE A O 1
ATOM 1113 N N . LEU A 1 136 ? 25.715 -20.342 -32.170 1.00 86.81 136 LEU A N 1
ATOM 1114 C CA . LEU A 1 136 ? 24.420 -20.078 -32.796 1.00 86.81 136 LEU A CA 1
ATOM 1115 C C . LEU A 1 136 ? 24.305 -18.624 -33.269 1.00 86.81 136 LEU A C 1
ATOM 1117 O O . LEU A 1 136 ? 23.827 -18.372 -34.372 1.00 86.81 136 LEU A O 1
ATOM 1121 N N . SER A 1 137 ? 24.794 -17.670 -32.475 1.00 86.19 137 SER A N 1
ATOM 1122 C CA . SER A 1 137 ? 24.824 -16.257 -32.859 1.00 86.19 137 SER A CA 1
ATOM 1123 C C . SER A 1 137 ? 25.725 -16.020 -34.076 1.00 86.19 137 SER A C 1
ATOM 1125 O O . SER A 1 137 ? 25.326 -15.306 -34.994 1.00 86.19 137 SER A O 1
ATOM 1127 N N . SER A 1 138 ? 26.878 -16.694 -34.157 1.00 88.56 138 SER A N 1
ATOM 1128 C CA . SER A 1 138 ? 27.753 -16.643 -35.339 1.00 88.56 138 SER A CA 1
ATOM 1129 C C . SER A 1 138 ? 27.079 -17.225 -36.587 1.00 88.56 138 SER A C 1
ATOM 1131 O O . SER A 1 138 ? 27.157 -16.629 -37.661 1.00 88.56 138 SER A O 1
ATOM 1133 N N . LEU A 1 139 ? 26.367 -18.351 -36.453 1.00 92.81 139 LEU A N 1
ATOM 1134 C CA . LEU A 1 139 ? 25.617 -18.967 -37.553 1.00 92.81 139 LEU A CA 1
ATOM 1135 C C . LEU A 1 139 ? 24.533 -18.023 -38.092 1.00 92.81 139 LEU A C 1
ATOM 1137 O O . LEU A 1 139 ? 24.408 -17.855 -39.304 1.00 92.81 139 LEU A O 1
ATOM 1141 N N . ILE A 1 140 ? 23.781 -17.372 -37.199 1.00 90.06 140 ILE A N 1
ATOM 1142 C CA . ILE A 1 140 ? 22.736 -16.408 -37.569 1.00 90.06 140 ILE A CA 1
ATOM 1143 C C . ILE A 1 140 ? 23.334 -15.238 -38.356 1.00 90.06 140 ILE A C 1
ATOM 1145 O O . ILE A 1 140 ? 22.798 -14.874 -39.400 1.00 90.06 140 ILE A O 1
ATOM 1149 N N . VAL A 1 141 ? 24.466 -14.681 -37.912 1.00 89.12 141 VAL A N 1
ATOM 1150 C CA . VAL A 1 141 ? 25.142 -13.585 -38.628 1.00 89.12 141 VAL A CA 1
ATOM 1151 C C . VAL A 1 141 ? 25.575 -14.026 -40.026 1.00 89.12 141 VAL A C 1
ATOM 1153 O O . VAL A 1 141 ? 25.319 -13.314 -40.996 1.00 89.12 141 VAL A O 1
ATOM 1156 N N . ILE A 1 142 ? 26.167 -15.216 -40.157 1.00 93.50 142 ILE A N 1
ATOM 1157 C CA . ILE A 1 142 ? 26.578 -15.762 -41.459 1.00 93.50 142 ILE A CA 1
ATOM 1158 C C . ILE A 1 142 ? 25.366 -15.936 -42.382 1.00 93.50 142 ILE A C 1
ATOM 1160 O O . ILE A 1 142 ? 25.426 -15.538 -43.544 1.00 93.50 142 ILE A O 1
ATOM 1164 N N . LEU A 1 143 ? 24.256 -16.477 -41.873 1.00 94.06 143 LEU A N 1
ATOM 1165 C CA . LEU A 1 143 ? 23.024 -16.658 -42.644 1.00 94.06 143 LEU A CA 1
ATOM 1166 C C . LEU A 1 143 ? 22.435 -15.320 -43.107 1.00 94.06 143 LEU A C 1
ATOM 1168 O O . LEU A 1 143 ? 22.022 -15.212 -44.260 1.00 94.06 143 LEU A O 1
ATOM 1172 N N . ILE A 1 144 ? 22.445 -14.291 -42.255 1.00 92.00 144 ILE A N 1
ATOM 1173 C CA . ILE A 1 144 ? 21.972 -12.943 -42.606 1.00 92.00 144 ILE A CA 1
ATOM 1174 C C . ILE A 1 144 ? 22.847 -12.323 -43.699 1.00 92.00 144 ILE A C 1
ATOM 1176 O O . ILE A 1 144 ? 22.318 -11.790 -44.677 1.00 92.00 144 ILE A O 1
ATOM 1180 N N . VAL A 1 145 ? 24.174 -12.408 -43.570 1.00 93.19 145 VAL A N 1
ATOM 1181 C CA . VAL A 1 145 ? 25.112 -11.893 -44.581 1.00 93.19 145 VAL A CA 1
ATOM 1182 C C . VAL A 1 145 ? 24.926 -12.630 -45.903 1.00 93.19 145 VAL A C 1
ATOM 1184 O O . VAL A 1 145 ? 24.815 -11.997 -46.954 1.00 93.19 145 VAL A O 1
ATOM 1187 N N . PHE A 1 146 ? 24.828 -13.959 -45.855 1.00 94.88 146 PHE A N 1
ATOM 1188 C CA . PHE A 1 146 ? 24.626 -14.785 -47.038 1.00 94.88 146 PHE A CA 1
ATOM 1189 C C . PHE A 1 146 ? 23.302 -14.457 -47.734 1.00 94.88 146 PHE A C 1
ATOM 1191 O O . PHE A 1 146 ? 23.279 -14.240 -48.946 1.00 94.88 146 PHE A O 1
ATOM 1198 N N . TRP A 1 147 ? 22.209 -14.357 -46.974 1.00 93.06 147 TRP A N 1
ATOM 1199 C CA . TRP A 1 147 ? 20.896 -14.004 -47.507 1.00 93.06 147 TRP A CA 1
ATOM 1200 C C . TRP A 1 147 ? 20.887 -12.600 -48.119 1.00 93.06 147 TRP A C 1
ATOM 1202 O O . TRP A 1 147 ? 20.371 -12.416 -49.220 1.00 93.06 147 TRP A O 1
ATOM 1212 N N . SER A 1 148 ? 21.530 -11.630 -47.465 1.00 89.81 148 SER A N 1
ATOM 1213 C CA . SER A 1 148 ? 21.643 -10.256 -47.970 1.00 89.81 148 SER A CA 1
ATOM 1214 C C . SER A 1 148 ? 22.435 -10.199 -49.278 1.00 89.81 148 SER A C 1
ATOM 1216 O O . SER A 1 148 ? 21.981 -9.606 -50.256 1.00 89.81 148 SER A O 1
ATOM 1218 N N . ALA A 1 149 ? 23.588 -10.872 -49.338 1.00 90.75 149 ALA A N 1
ATOM 1219 C CA . ALA A 1 149 ? 24.404 -10.956 -50.548 1.00 90.75 149 ALA A CA 1
ATOM 1220 C C . ALA A 1 149 ? 23.662 -11.666 -51.693 1.00 90.75 149 ALA A C 1
ATOM 1222 O O . ALA A 1 149 ? 23.698 -11.213 -52.840 1.00 90.75 149 ALA A O 1
ATOM 1223 N N . TRP A 1 150 ? 22.946 -12.752 -51.387 1.00 91.62 150 TRP A N 1
ATOM 1224 C CA . TRP A 1 150 ? 22.112 -13.463 -52.351 1.00 91.62 150 TRP A CA 1
ATOM 1225 C C . TRP A 1 150 ? 20.979 -12.581 -52.891 1.00 91.62 150 TRP A C 1
ATOM 1227 O O . TRP A 1 150 ? 20.787 -12.514 -54.107 1.00 91.62 150 TRP A O 1
ATOM 1237 N N . ALA A 1 151 ? 20.272 -11.855 -52.021 1.00 90.25 151 ALA A N 1
ATOM 1238 C CA . ALA A 1 151 ? 19.191 -10.951 -52.407 1.00 90.25 151 ALA A CA 1
ATOM 1239 C C . ALA A 1 151 ? 19.692 -9.809 -53.311 1.00 90.25 151 ALA A C 1
ATOM 1241 O O . ALA A 1 151 ? 19.081 -9.531 -54.345 1.00 90.25 151 ALA A O 1
ATOM 1242 N N . ILE A 1 152 ? 20.838 -9.204 -52.978 1.00 88.88 152 ILE A N 1
ATOM 1243 C CA . ILE A 1 152 ? 21.488 -8.165 -53.795 1.00 88.88 152 ILE A CA 1
ATOM 1244 C C . ILE A 1 152 ? 21.868 -8.719 -55.172 1.00 88.88 152 ILE A C 1
ATOM 1246 O O . ILE A 1 152 ? 21.533 -8.126 -56.198 1.00 88.88 152 ILE A O 1
ATOM 1250 N N . ARG A 1 153 ? 22.511 -9.893 -55.221 1.00 86.62 153 ARG A N 1
ATOM 1251 C CA . ARG A 1 153 ? 22.911 -10.533 -56.482 1.00 86.62 153 ARG A CA 1
ATOM 1252 C C . ARG A 1 153 ? 21.710 -10.876 -57.360 1.00 86.62 153 ARG A C 1
ATOM 1254 O O . ARG A 1 153 ? 21.762 -10.661 -58.569 1.00 86.62 153 ARG A O 1
ATOM 1261 N N . ARG A 1 154 ? 20.623 -11.375 -56.765 1.00 86.62 154 ARG A N 1
ATOM 1262 C CA . ARG A 1 154 ? 19.377 -11.674 -57.481 1.00 86.62 154 ARG A CA 1
ATOM 1263 C C . ARG A 1 154 ? 18.754 -10.409 -58.074 1.00 86.62 154 ARG A C 1
ATOM 1265 O O . ARG A 1 154 ? 18.327 -10.442 -59.223 1.00 86.62 154 ARG A O 1
ATOM 1272 N N . ARG A 1 155 ? 18.760 -9.297 -57.331 1.00 79.50 155 ARG A N 1
ATOM 1273 C CA . ARG A 1 155 ? 18.239 -8.001 -57.789 1.00 79.50 155 ARG A CA 1
ATOM 1274 C C . ARG A 1 155 ? 19.061 -7.417 -58.947 1.00 79.50 155 ARG A C 1
ATOM 1276 O O . ARG A 1 155 ? 18.488 -7.053 -59.971 1.00 79.50 155 ARG A O 1
ATOM 1283 N N . MET A 1 156 ? 20.392 -7.432 -58.850 1.00 74.75 156 MET A N 1
ATOM 1284 C CA . MET A 1 156 ? 21.275 -6.979 -59.941 1.00 74.75 156 MET A CA 1
ATOM 1285 C C . MET A 1 156 ? 21.163 -7.859 -61.198 1.00 74.75 156 MET A C 1
ATOM 1287 O O . MET A 1 156 ? 21.192 -7.352 -62.320 1.00 74.75 156 MET A O 1
ATOM 1291 N N . GLY A 1 157 ? 20.991 -9.175 -61.025 1.00 70.75 157 GLY A N 1
ATOM 1292 C CA . GLY A 1 157 ? 20.746 -10.109 -62.129 1.00 70.75 157 GLY A CA 1
ATOM 1293 C C . GLY A 1 157 ? 19.408 -9.874 -62.839 1.00 70.75 157 GLY A C 1
ATOM 1294 O O . GLY A 1 157 ? 19.325 -10.021 -64.055 1.00 70.75 157 GLY A O 1
ATOM 1295 N N . SER A 1 158 ? 18.365 -9.459 -62.111 1.00 61.03 158 SER A N 1
ATOM 1296 C CA . SER A 1 158 ? 17.087 -9.069 -62.723 1.00 61.03 158 SER A CA 1
ATOM 1297 C C . SER A 1 158 ? 17.145 -7.726 -63.463 1.00 61.03 158 SER A C 1
ATOM 1299 O O . SER A 1 158 ? 16.488 -7.583 -64.489 1.00 61.03 158 SER A O 1
ATOM 1301 N N . GLU A 1 159 ? 17.955 -6.764 -63.007 1.00 59.41 159 GLU A N 1
ATOM 1302 C CA . GLU A 1 159 ? 18.114 -5.457 -63.673 1.00 59.41 159 GLU A CA 1
ATOM 1303 C C . GLU A 1 159 ? 18.930 -5.549 -64.974 1.00 59.41 159 GLU A C 1
ATOM 1305 O O . GLU A 1 159 ? 18.587 -4.916 -65.970 1.00 59.41 159 GLU A O 1
ATOM 1310 N N . THR A 1 160 ? 19.957 -6.404 -65.018 1.00 57.44 160 THR A N 1
ATOM 1311 C CA . THR A 1 160 ? 20.768 -6.640 -66.234 1.00 57.44 160 THR A CA 1
ATOM 1312 C C . THR A 1 160 ? 20.019 -7.384 -67.345 1.00 57.44 160 THR A C 1
ATOM 1314 O O . THR A 1 160 ? 20.368 -7.250 -68.517 1.00 57.44 160 THR A O 1
ATOM 1317 N N . LEU A 1 161 ? 18.972 -8.142 -67.008 1.00 54.62 161 LEU A N 1
ATOM 1318 C CA . LEU A 1 161 ? 18.091 -8.789 -67.989 1.00 54.62 161 LEU A CA 1
ATOM 1319 C C . LEU A 1 161 ? 17.055 -7.823 -68.591 1.00 54.62 161 LEU A C 1
ATOM 1321 O O . LEU A 1 161 ? 16.584 -8.062 -69.700 1.00 54.62 161 LEU A O 1
ATOM 1325 N N . LEU A 1 162 ? 16.717 -6.727 -67.903 1.00 54.16 162 LEU A N 1
ATOM 1326 C CA . LEU A 1 162 ? 15.783 -5.710 -68.404 1.00 54.16 162 LEU A CA 1
ATOM 1327 C C . LEU A 1 162 ? 16.447 -4.709 -69.363 1.00 54.16 162 LEU A C 1
ATOM 1329 O O . LEU A 1 162 ? 15.771 -4.179 -70.239 1.00 54.16 162 LEU A O 1
ATOM 1333 N N . THR A 1 163 ? 17.760 -4.485 -69.249 1.00 54.56 163 THR A N 1
ATOM 1334 C CA . THR A 1 163 ? 18.532 -3.602 -70.149 1.00 54.56 163 THR A CA 1
ATOM 1335 C C . THR A 1 163 ? 19.055 -4.305 -71.406 1.00 54.56 163 THR A C 1
ATOM 1337 O O . THR A 1 163 ? 19.511 -3.645 -72.336 1.00 54.56 163 THR A O 1
ATOM 1340 N N . ARG A 1 164 ? 18.959 -5.640 -71.469 1.00 52.34 164 ARG A N 1
ATOM 1341 C CA . ARG A 1 164 ? 19.201 -6.464 -72.665 1.00 52.34 164 ARG A CA 1
ATOM 1342 C C . ARG A 1 164 ? 17.878 -6.964 -73.254 1.00 52.34 164 ARG A C 1
ATOM 1344 O O . ARG A 1 164 ? 17.618 -8.164 -73.294 1.00 52.34 164 ARG A O 1
ATOM 1351 N N . LYS A 1 165 ? 17.038 -6.056 -73.733 1.00 45.66 165 LYS A N 1
ATOM 1352 C CA . LYS A 1 165 ? 16.060 -6.379 -74.779 1.00 45.66 165 LYS A CA 1
ATOM 1353 C C . LYS A 1 165 ? 16.374 -5.505 -75.999 1.00 45.66 165 LYS A C 1
ATOM 1355 O O . LYS A 1 165 ? 16.644 -4.325 -75.782 1.00 45.66 165 LYS A O 1
ATOM 1360 N N . PRO A 1 166 ? 16.438 -6.082 -77.213 1.00 53.78 166 PRO A N 1
ATOM 1361 C CA . PRO A 1 166 ? 16.631 -5.319 -78.443 1.00 53.78 166 PRO A CA 1
ATOM 1362 C C . PRO A 1 166 ? 15.441 -4.400 -78.731 1.00 53.78 166 PRO A C 1
ATOM 1364 O O . PRO A 1 166 ? 14.316 -4.737 -78.288 1.00 53.78 166 PRO A O 1
#

Sequence (166 aa):
MYSSIEDLYRWNQALTHSNLFSEELRKKIFTPGLGDWSYGWFVTRIARGQPGEGSMMAEMRGDMPGNFFAWILRYPEQDDVIIVLRNGYGSTERLEQNLQAILFDREPHLPRRSPLDIAAQVGWVSVNWIVAHRFLSSLIVILIVFWSAWAIRRRMGSETLLTRKP

pLDDT: mean 87.12, std 10.35, range [45.66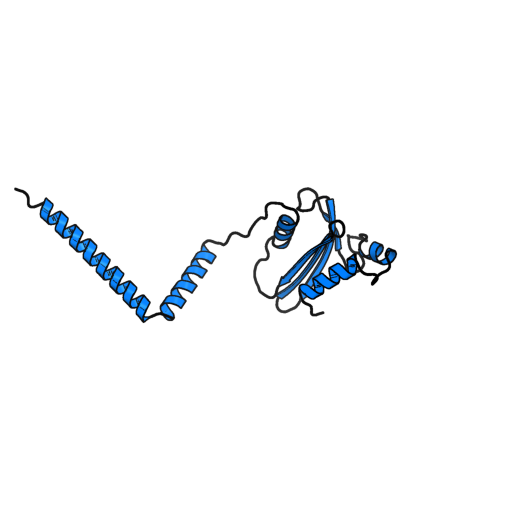, 98.0]

Radius of gyration: 29.63 Å; chains: 1; bounding box: 44×35×102 Å